Protein AF-A0A839J532-F1 (afdb_monomer_lite)

Structure (mmCIF, N/CA/C/O backbone):
data_AF-A0A839J532-F1
#
_entry.id   AF-A0A839J532-F1
#
loop_
_atom_site.group_PDB
_atom_site.id
_atom_site.type_symbol
_atom_site.label_atom_id
_atom_site.label_alt_id
_atom_site.label_comp_id
_atom_site.label_asym_id
_atom_site.label_entity_id
_atom_site.label_seq_id
_atom_site.pdbx_PDB_ins_code
_atom_site.Cartn_x
_atom_site.Cartn_y
_atom_site.Cartn_z
_atom_site.occupancy
_atom_site.B_iso_or_equiv
_atom_site.auth_seq_id
_atom_site.auth_comp_id
_atom_site.auth_asym_id
_atom_site.auth_atom_id
_atom_site.pdbx_PDB_model_num
ATOM 1 N N . MET A 1 1 ? -22.389 -5.748 19.216 1.00 34.12 1 MET A N 1
ATOM 2 C CA . MET A 1 1 ? -21.349 -6.380 18.376 1.00 34.12 1 MET A CA 1
ATOM 3 C C . MET A 1 1 ? -21.659 -6.020 16.933 1.00 34.12 1 MET A C 1
ATOM 5 O O . MET A 1 1 ? -22.572 -6.596 16.361 1.00 34.12 1 MET A O 1
ATOM 9 N N . PHE A 1 2 ? -21.028 -4.980 16.390 1.00 36.06 2 PHE A N 1
ATOM 10 C CA . PHE A 1 2 ? -21.251 -4.590 14.996 1.00 36.06 2 PHE A CA 1
ATOM 11 C C . PHE A 1 2 ? -20.309 -5.396 14.089 1.00 36.06 2 PHE A C 1
ATOM 13 O O . PHE A 1 2 ? -19.140 -5.548 14.448 1.00 36.06 2 PHE A O 1
ATOM 20 N N . PRO A 1 3 ? -20.791 -5.949 12.960 1.00 38.25 3 PRO A N 1
ATOM 21 C CA . PRO A 1 3 ? -19.929 -6.631 12.000 1.00 38.25 3 PRO A CA 1
ATOM 22 C C . PRO A 1 3 ? -18.891 -5.638 11.473 1.00 38.25 3 PRO A C 1
ATOM 24 O O . PRO A 1 3 ? -19.188 -4.449 11.371 1.00 38.25 3 PRO A O 1
ATOM 27 N N . ALA A 1 4 ? -17.685 -6.129 11.179 1.00 44.1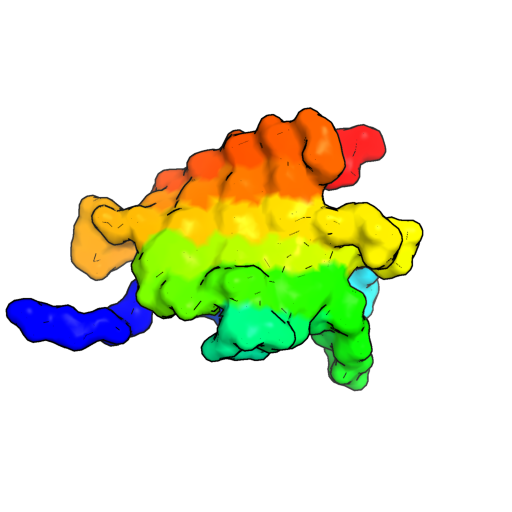9 4 ALA A N 1
ATOM 28 C CA . ALA A 1 4 ? -16.547 -5.373 10.663 1.00 44.19 4 ALA A CA 1
ATOM 29 C C . ALA A 1 4 ? -16.873 -4.725 9.304 1.00 44.19 4 ALA A C 1
ATOM 31 O O . ALA A 1 4 ? -16.485 -5.211 8.248 1.00 44.19 4 ALA A O 1
ATOM 32 N N . ARG A 1 5 ? -17.650 -3.647 9.336 1.00 48.38 5 ARG A N 1
ATOM 33 C CA . ARG A 1 5 ? -17.967 -2.798 8.199 1.00 48.38 5 ARG A CA 1
ATOM 34 C C . ARG A 1 5 ? -16.858 -1.758 8.110 1.00 48.38 5 ARG A C 1
ATOM 36 O O . ARG A 1 5 ? -16.742 -0.927 8.997 1.00 48.38 5 ARG A O 1
ATOM 43 N N . HIS A 1 6 ? -16.010 -1.918 7.097 1.00 55.44 6 HIS A N 1
ATOM 44 C CA . HIS A 1 6 ? -15.220 -0.868 6.456 1.00 55.44 6 HIS A CA 1
ATOM 45 C C . HIS A 1 6 ? -14.580 0.144 7.416 1.00 55.44 6 HIS A C 1
ATOM 47 O O . HIS A 1 6 ? -15.183 1.147 7.770 1.00 55.44 6 HIS A O 1
ATOM 53 N N . SER A 1 7 ? -13.331 -0.103 7.822 1.00 67.69 7 SER A N 1
ATOM 54 C CA . SER A 1 7 ? -12.519 0.978 8.389 1.00 67.69 7 SER A CA 1
ATOM 55 C C . SER A 1 7 ? -12.240 1.981 7.264 1.00 67.69 7 SER A C 1
ATOM 57 O O . SER A 1 7 ? -11.569 1.588 6.301 1.00 67.69 7 SER A O 1
ATOM 59 N N . PRO A 1 8 ? -12.695 3.246 7.363 1.00 71.00 8 PRO A N 1
ATOM 60 C CA . PRO A 1 8 ? -12.472 4.251 6.320 1.00 71.00 8 PRO A CA 1
ATOM 61 C C . PRO A 1 8 ? -10.985 4.427 5.999 1.00 71.00 8 PRO A C 1
ATOM 63 O O . PRO A 1 8 ? -10.604 4.713 4.864 1.00 71.00 8 PRO A O 1
ATOM 66 N N . ALA A 1 9 ? -10.124 4.179 6.991 1.00 72.81 9 ALA A N 1
ATOM 67 C CA . ALA A 1 9 ? -8.689 4.256 6.810 1.00 72.81 9 ALA A CA 1
ATOM 68 C C . ALA A 1 9 ? -8.098 3.121 5.985 1.00 72.81 9 ALA A C 1
ATOM 70 O O . ALA A 1 9 ? -7.224 3.364 5.156 1.00 72.81 9 ALA A O 1
ATOM 71 N N . PHE A 1 10 ? -8.609 1.906 6.155 1.00 76.81 10 PHE A N 1
A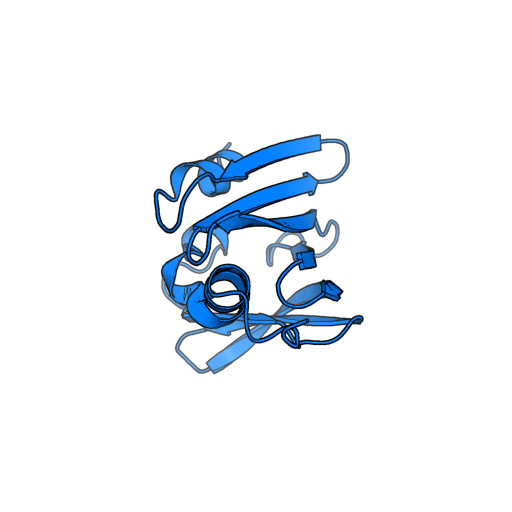TOM 72 C CA . PHE A 1 10 ? -8.193 0.781 5.328 1.00 76.81 10 PHE A CA 1
ATOM 73 C C . PHE A 1 10 ? -8.624 0.972 3.873 1.00 76.81 10 PHE A C 1
ATOM 75 O O . PHE A 1 10 ? -7.850 0.687 2.962 1.00 76.81 10 PHE A O 1
ATOM 82 N N . GLU A 1 11 ? -9.831 1.489 3.642 1.00 78.44 11 GLU A N 1
ATOM 83 C CA . GLU A 1 11 ? -10.312 1.775 2.289 1.00 78.44 11 GLU A CA 1
ATOM 84 C C . GLU A 1 11 ? -9.514 2.879 1.612 1.00 78.44 11 GLU A C 1
ATOM 86 O O . GLU A 1 11 ? -9.083 2.705 0.477 1.00 78.44 11 GLU A O 1
ATOM 91 N N . ALA A 1 12 ? -9.257 3.999 2.290 1.00 76.44 12 ALA A N 1
ATOM 92 C CA . ALA A 1 12 ? -8.440 5.041 1.678 1.00 76.44 12 ALA A CA 1
ATOM 93 C C . ALA A 1 12 ? -7.012 4.564 1.412 1.00 76.44 12 ALA A C 1
ATOM 95 O O . ALA A 1 12 ? -6.443 4.896 0.375 1.00 76.44 12 ALA A O 1
ATOM 96 N N . PHE A 1 13 ? -6.450 3.740 2.299 1.00 79.19 13 PHE A N 1
ATOM 97 C CA . PHE A 1 13 ? -5.147 3.146 2.049 1.00 79.19 13 PHE A CA 1
ATOM 98 C C . PHE A 1 13 ? -5.190 2.240 0.809 1.00 79.19 13 PHE A C 1
ATOM 100 O O . PHE A 1 13 ? -4.414 2.420 -0.115 1.00 79.19 13 PHE A O 1
ATOM 107 N N . THR A 1 14 ? -6.129 1.300 0.732 1.00 82.69 14 THR A N 1
ATOM 108 C CA . THR A 1 14 ? -6.107 0.253 -0.307 1.00 82.69 14 THR A CA 1
ATOM 109 C C . THR A 1 14 ? -6.731 0.647 -1.645 1.00 82.69 14 THR A C 1
ATOM 111 O O . THR A 1 14 ? -6.334 0.097 -2.669 1.00 82.69 14 THR A O 1
ATOM 114 N N . LEU A 1 15 ? -7.681 1.585 -1.661 1.00 82.50 15 LEU A N 1
ATOM 115 C CA . LEU A 1 15 ? -8.445 1.970 -2.858 1.00 82.50 15 LEU A CA 1
ATOM 116 C C . LEU A 1 15 ? -8.085 3.357 -3.386 1.00 82.50 15 LEU A C 1
ATOM 118 O O . LEU A 1 15 ? -8.262 3.627 -4.570 1.00 82.50 15 LEU A O 1
ATOM 122 N N . ARG A 1 16 ? -7.590 4.252 -2.525 1.00 79.75 16 ARG A N 1
ATOM 123 C CA . ARG A 1 16 ? -7.290 5.648 -2.885 1.00 79.75 16 ARG A CA 1
ATOM 124 C C . ARG A 1 16 ? -5.783 5.879 -2.982 1.00 79.75 16 ARG A C 1
ATOM 126 O O . ARG A 1 16 ? -5.291 6.950 -2.643 1.00 79.75 16 ARG A O 1
ATOM 133 N N . THR A 1 17 ? -5.045 4.872 -3.450 1.00 78.19 17 THR A N 1
ATOM 134 C CA . THR A 1 17 ? -3.577 4.901 -3.575 1.00 78.19 17 THR A CA 1
ATOM 135 C C . THR A 1 17 ? -3.085 6.035 -4.466 1.00 78.19 17 THR A C 1
ATOM 137 O O . THR A 1 17 ? -2.091 6.659 -4.120 1.00 78.19 17 THR A O 1
ATOM 140 N N . ALA A 1 18 ? -3.820 6.386 -5.530 1.00 76.62 18 ALA A N 1
ATOM 141 C CA . ALA A 1 18 ? -3.547 7.567 -6.361 1.00 76.62 18 ALA A CA 1
ATOM 142 C C . ALA A 1 18 ? -3.444 8.864 -5.550 1.00 76.62 18 ALA A C 1
ATOM 144 O O . ALA A 1 18 ? -2.733 9.794 -5.918 1.00 76.62 18 ALA A O 1
ATOM 145 N N . GLU A 1 19 ? -4.194 8.950 -4.450 1.00 72.44 19 GLU A N 1
ATOM 146 C CA . GLU A 1 19 ? -4.233 10.163 -3.661 1.00 72.44 19 GLU A CA 1
ATOM 147 C C . GLU A 1 19 ? -3.001 10.295 -2.794 1.00 72.44 19 GLU A C 1
ATOM 149 O O . GLU A 1 19 ? -2.542 11.414 -2.629 1.00 72.44 19 GLU A O 1
ATOM 154 N N . TRP A 1 20 ? -2.462 9.212 -2.231 1.00 69.88 20 TRP A N 1
ATOM 155 C CA . TRP A 1 20 ? -1.395 9.287 -1.227 1.00 69.88 20 TRP A CA 1
ATOM 156 C C . TRP A 1 20 ? -0.031 8.736 -1.685 1.00 69.88 20 TRP A C 1
ATOM 158 O O . TRP A 1 20 ? 0.989 9.064 -1.077 1.00 69.88 20 TRP A O 1
ATOM 168 N N . TRP A 1 21 ? 0.018 7.945 -2.756 1.00 69.88 21 TRP A N 1
ATOM 169 C CA . TRP A 1 21 ? 1.238 7.352 -3.303 1.00 69.88 21 TRP A CA 1
ATOM 170 C C . TRP A 1 21 ? 1.796 8.248 -4.418 1.00 69.88 21 TRP A C 1
ATOM 172 O O . TRP A 1 21 ? 1.181 8.386 -5.469 1.00 69.88 21 TRP A O 1
ATOM 182 N N . SER A 1 22 ? 2.948 8.894 -4.192 1.00 62.84 22 SER A N 1
ATOM 183 C CA . SER A 1 22 ? 3.555 9.776 -5.204 1.00 62.84 22 SER A CA 1
ATOM 184 C C . SER A 1 22 ? 4.177 8.972 -6.344 1.00 62.84 22 SER A C 1
ATOM 186 O O . SER A 1 22 ? 4.872 7.985 -6.106 1.00 62.84 22 SER A O 1
ATOM 188 N N . ALA A 1 23 ? 4.001 9.454 -7.571 1.00 59.22 23 ALA A N 1
ATOM 189 C CA . ALA A 1 23 ? 4.611 8.905 -8.774 1.00 59.22 23 ALA A CA 1
ATOM 190 C C . ALA A 1 23 ? 6.161 8.948 -8.739 1.00 59.22 23 ALA A C 1
ATOM 192 O O . ALA A 1 23 ? 6.825 8.081 -9.312 1.00 59.22 23 ALA A O 1
ATOM 193 N N . GLU A 1 24 ? 6.746 9.886 -7.980 1.00 56.28 24 GLU A N 1
ATOM 194 C CA . GLU A 1 24 ? 8.193 9.935 -7.705 1.00 56.28 24 GLU A CA 1
ATOM 195 C C . GLU A 1 24 ? 8.672 8.735 -6.876 1.00 56.28 24 GLU A C 1
ATOM 197 O O . GLU A 1 24 ? 9.741 8.187 -7.132 1.00 56.28 24 GLU A O 1
ATOM 202 N N . ALA A 1 25 ? 7.864 8.264 -5.918 1.00 57.12 25 ALA A N 1
ATOM 203 C CA . ALA A 1 25 ? 8.206 7.095 -5.098 1.00 57.12 25 ALA A CA 1
ATOM 204 C C . ALA A 1 25 ? 8.212 5.791 -5.916 1.00 57.12 25 ALA A C 1
ATOM 206 O O . ALA A 1 25 ? 8.833 4.799 -5.532 1.00 57.12 25 ALA A O 1
ATOM 207 N N . VAL A 1 26 ? 7.511 5.812 -7.046 1.00 57.34 26 VAL A N 1
ATOM 208 C CA . VAL A 1 26 ? 7.267 4.677 -7.930 1.00 57.34 26 VAL A CA 1
ATOM 209 C C . VAL A 1 26 ? 8.283 4.614 -9.081 1.00 57.34 26 VAL A C 1
ATOM 211 O O . VAL A 1 26 ? 8.472 3.562 -9.689 1.00 57.34 26 VAL A O 1
ATOM 214 N N . GLY A 1 27 ? 8.999 5.717 -9.335 1.00 58.53 27 GLY A N 1
ATOM 215 C CA . GLY A 1 27 ? 9.960 5.829 -10.436 1.00 58.53 27 GLY A CA 1
ATOM 216 C C . GLY A 1 27 ? 9.292 6.001 -11.803 1.00 58.53 27 GLY A C 1
ATOM 217 O O . GLY A 1 27 ? 9.896 5.702 -12.827 1.00 58.53 27 GLY A O 1
ATOM 218 N N . SER A 1 28 ? 8.028 6.434 -11.844 1.00 61.59 28 SER A N 1
ATOM 219 C CA . SER A 1 28 ? 7.264 6.638 -13.087 1.00 61.59 28 SER A CA 1
ATOM 220 C C . SER A 1 28 ? 6.379 7.890 -12.987 1.00 61.59 28 SER A C 1
ATOM 222 O O . SER A 1 28 ? 5.152 7.790 -13.020 1.00 61.59 28 SER A O 1
ATOM 224 N N . PRO A 1 29 ? 6.995 9.082 -12.823 1.00 63.59 29 PRO A N 1
ATOM 225 C CA . PRO A 1 29 ? 6.296 10.331 -12.520 1.00 63.59 29 PRO A CA 1
ATOM 226 C C . PRO A 1 29 ? 5.238 10.721 -13.559 1.00 63.59 29 PRO A C 1
ATOM 228 O O . PRO A 1 29 ? 4.183 11.231 -13.191 1.00 63.59 29 PRO A O 1
ATOM 231 N N . ASP A 1 30 ? 5.496 10.446 -14.838 1.00 67.12 30 ASP A N 1
ATOM 232 C CA . ASP A 1 30 ? 4.647 10.901 -15.946 1.00 67.12 30 ASP A CA 1
ATOM 233 C C . ASP A 1 30 ? 3.512 9.932 -16.301 1.00 67.12 30 ASP A C 1
ATOM 235 O O . ASP A 1 30 ? 2.558 10.310 -16.982 1.00 67.12 30 ASP A O 1
ATOM 239 N N . THR A 1 31 ? 3.609 8.672 -15.872 1.00 74.56 31 THR A N 1
ATOM 240 C CA . THR A 1 31 ? 2.682 7.613 -16.291 1.00 74.56 31 THR A CA 1
ATOM 241 C C . THR A 1 31 ? 1.922 6.979 -15.139 1.00 74.56 31 THR A C 1
ATOM 243 O O . THR A 1 31 ? 0.915 6.334 -15.404 1.00 74.56 31 THR A O 1
ATOM 246 N N . PHE A 1 32 ? 2.312 7.175 -13.879 1.00 80.75 32 PHE A N 1
ATOM 247 C CA . PHE A 1 32 ? 1.630 6.574 -12.730 1.00 80.75 32 PHE A CA 1
ATOM 248 C C . PHE A 1 32 ? 0.159 7.005 -12.613 1.00 80.75 32 PHE A C 1
ATOM 250 O O . PHE A 1 32 ? -0.158 8.193 -12.643 1.00 80.75 32 PHE A O 1
ATOM 257 N N . SER A 1 33 ? -0.740 6.037 -12.420 1.00 85.12 33 SER A N 1
ATOM 258 C CA . SER A 1 33 ? -2.141 6.285 -12.065 1.00 85.12 33 SER A CA 1
ATOM 259 C C . SER A 1 33 ? -2.414 5.914 -10.608 1.00 85.12 33 SER A C 1
ATOM 261 O O . SER A 1 33 ? -2.825 6.765 -9.822 1.00 85.12 33 SER A O 1
ATOM 263 N N . HIS A 1 34 ? -2.210 4.647 -10.238 1.00 84.69 34 HIS A N 1
ATOM 264 C CA . HIS A 1 34 ? -2.477 4.149 -8.887 1.00 84.69 34 HIS A CA 1
ATOM 265 C C . HIS A 1 34 ? -1.802 2.797 -8.634 1.00 84.69 34 HIS A C 1
ATOM 267 O O . HIS A 1 34 ? -1.363 2.121 -9.560 1.00 84.69 34 HIS A O 1
ATOM 273 N N . VAL A 1 35 ? -1.756 2.374 -7.370 1.00 86.31 35 VAL A N 1
ATOM 274 C CA . VAL A 1 35 ? -1.398 0.999 -6.991 1.00 86.31 35 VAL A CA 1
ATOM 275 C C . VAL A 1 35 ? -2.670 0.212 -6.706 1.00 86.31 35 VAL A C 1
ATOM 277 O O . VAL A 1 35 ? -3.540 0.666 -5.962 1.00 86.31 35 VAL A O 1
ATOM 280 N N . PHE A 1 36 ? -2.766 -0.976 -7.279 1.00 89.75 36 PHE A N 1
ATOM 281 C CA . PHE A 1 36 ? -3.828 -1.931 -7.035 1.00 89.75 36 PHE A CA 1
ATOM 282 C C . PHE A 1 36 ? -3.320 -3.085 -6.167 1.00 89.75 36 PHE A C 1
ATOM 284 O O . PHE A 1 36 ? -2.276 -3.679 -6.446 1.00 89.75 36 PHE A O 1
ATOM 291 N N . PHE A 1 37 ? -4.088 -3.421 -5.132 1.00 90.19 37 PHE A N 1
ATOM 292 C CA . PHE A 1 37 ? -3.870 -4.596 -4.296 1.00 90.19 37 PHE A CA 1
ATOM 293 C C . PHE A 1 37 ? -4.956 -5.628 -4.589 1.00 90.19 37 PHE A C 1
ATOM 295 O O . PHE A 1 37 ? -6.140 -5.351 -4.389 1.00 90.19 37 PHE A O 1
ATOM 302 N N . GLU A 1 38 ? -4.574 -6.836 -5.000 1.00 92.12 38 GLU A N 1
ATOM 303 C CA . GLU A 1 38 ? -5.517 -7.954 -5.001 1.00 92.12 38 GLU A CA 1
ATOM 304 C C . GLU A 1 38 ? -5.898 -8.281 -3.540 1.00 92.12 38 GLU A C 1
ATOM 306 O O . GLU A 1 38 ? -5.007 -8.556 -2.733 1.00 92.12 38 GLU A O 1
ATOM 311 N N . PRO A 1 39 ? -7.194 -8.254 -3.160 1.00 90.19 39 PRO A N 1
ATOM 312 C CA . PRO A 1 39 ? -7.642 -8.268 -1.762 1.00 90.19 39 PRO A CA 1
ATOM 313 C C . PRO A 1 39 ? -7.624 -9.676 -1.138 1.00 90.19 39 PRO A C 1
ATOM 315 O O . PRO A 1 39 ? -8.603 -10.142 -0.549 1.00 90.19 39 PRO A O 1
ATOM 318 N N . VAL A 1 40 ? -6.512 -10.388 -1.303 1.00 88.81 40 VAL A N 1
ATOM 319 C CA . VAL A 1 40 ? -6.305 -11.769 -0.873 1.00 88.81 40 VAL A CA 1
ATOM 320 C C . VAL A 1 40 ? -4.830 -12.000 -0.549 1.00 88.81 40 VAL A C 1
ATOM 322 O O . VAL A 1 40 ? -3.944 -11.411 -1.160 1.00 88.81 40 VAL A O 1
ATOM 325 N N . VAL A 1 41 ? -4.548 -12.874 0.417 1.00 93.44 41 VAL A N 1
ATOM 326 C CA . VAL A 1 41 ? -3.173 -13.309 0.703 1.00 93.44 41 VAL A CA 1
ATOM 327 C C . VAL A 1 41 ? -2.608 -14.062 -0.506 1.00 93.44 41 VAL A C 1
ATOM 329 O O . VAL A 1 41 ? -3.267 -14.949 -1.041 1.00 93.44 41 VAL A O 1
ATOM 332 N N . GLY A 1 42 ? -1.395 -13.705 -0.923 1.00 92.00 42 GLY A N 1
ATOM 333 C CA . GLY A 1 42 ? -0.770 -14.157 -2.169 1.00 92.00 42 GLY A CA 1
ATOM 334 C C . GLY A 1 42 ? -1.226 -13.384 -3.410 1.00 92.00 42 GLY A C 1
ATOM 335 O O . GLY A 1 42 ? -0.772 -13.686 -4.509 1.00 92.00 42 GLY A O 1
ATOM 336 N N . GLY A 1 43 ? -2.117 -12.400 -3.255 1.00 92.19 43 GLY A N 1
ATOM 337 C CA . GLY A 1 43 ? -2.539 -11.517 -4.337 1.00 92.19 43 GLY A CA 1
ATOM 338 C C . GLY A 1 43 ? -1.417 -10.580 -4.784 1.00 92.19 43 GLY A C 1
ATOM 339 O O . GLY A 1 43 ? -0.507 -10.274 -4.017 1.00 92.19 43 GLY A O 1
ATOM 340 N N . ARG A 1 44 ? -1.474 -10.101 -6.024 1.00 92.81 44 ARG A N 1
ATOM 341 C CA . ARG A 1 44 ? -0.495 -9.174 -6.591 1.00 92.81 44 ARG A CA 1
ATOM 342 C C . ARG A 1 44 ? -0.709 -7.751 -6.084 1.00 92.81 44 ARG A C 1
ATOM 344 O O . ARG A 1 44 ? -1.834 -7.269 -5.951 1.00 92.81 44 ARG A O 1
ATOM 351 N N . VAL A 1 45 ? 0.406 -7.064 -5.891 1.00 90.00 45 VAL A N 1
ATOM 352 C CA . VAL A 1 45 ? 0.508 -5.611 -5.807 1.00 90.00 45 VAL A CA 1
ATOM 353 C C . VAL A 1 45 ? 0.978 -5.129 -7.165 1.00 90.00 45 VAL A C 1
ATOM 355 O O . VAL A 1 45 ? 2.045 -5.531 -7.636 1.00 90.00 45 VAL A O 1
ATOM 358 N N . GLN A 1 46 ? 0.159 -4.315 -7.815 1.00 89.12 46 GLN A N 1
ATOM 359 C CA . GLN A 1 46 ? 0.392 -3.876 -9.182 1.00 89.12 46 GLN A CA 1
ATOM 360 C C . GLN A 1 46 ? 0.358 -2.364 -9.251 1.00 89.12 46 GLN A C 1
ATOM 362 O O . GLN A 1 46 ? -0.540 -1.726 -8.717 1.00 89.12 46 GLN A O 1
ATOM 367 N N . GLU A 1 47 ? 1.328 -1.793 -9.936 1.00 87.19 47 GLU A N 1
ATOM 368 C CA . GLU A 1 47 ? 1.230 -0.418 -10.379 1.00 87.19 47 GLU A CA 1
ATOM 369 C C . GLU A 1 47 ? 0.435 -0.365 -11.671 1.00 87.19 47 GLU A C 1
ATOM 371 O O . GLU A 1 47 ? 0.689 -1.137 -12.596 1.00 87.19 47 GLU A O 1
ATOM 376 N N . ILE A 1 48 ? -0.507 0.564 -11.723 1.00 88.50 48 ILE A N 1
ATOM 377 C CA . ILE A 1 48 ? -1.321 0.847 -12.888 1.00 88.50 48 ILE A CA 1
ATOM 378 C C . ILE A 1 48 ? -0.868 2.190 -13.445 1.00 88.50 48 ILE A C 1
ATOM 380 O O . ILE A 1 48 ? -0.882 3.203 -12.736 1.00 88.50 48 ILE A O 1
ATOM 384 N N . ALA A 1 49 ? -0.470 2.195 -14.711 1.00 86.19 49 ALA A N 1
ATOM 385 C CA . ALA A 1 49 ? -0.160 3.405 -15.452 1.00 86.19 49 ALA A CA 1
ATOM 386 C C . ALA A 1 49 ? -1.429 4.026 -16.065 1.00 86.19 49 ALA A C 1
ATOM 388 O O . ALA A 1 49 ? -2.480 3.393 -16.169 1.00 86.19 49 ALA A O 1
ATOM 389 N N . SER A 1 50 ? -1.338 5.285 -16.483 1.00 85.69 50 SER A N 1
ATOM 390 C CA . SER A 1 50 ? -2.434 6.073 -17.058 1.00 85.69 50 SER A CA 1
ATOM 391 C C . SER A 1 50 ? -2.940 5.518 -18.394 1.00 85.69 50 SER A C 1
ATOM 393 O O . SER A 1 50 ? -4.078 5.777 -18.773 1.00 85.69 50 SER A O 1
ATOM 395 N N . ASP A 1 51 ? -2.120 4.730 -19.090 1.00 86.12 51 ASP A N 1
ATOM 396 C CA . ASP A 1 51 ? -2.487 3.984 -20.299 1.00 86.12 51 ASP A CA 1
ATOM 397 C C . ASP A 1 51 ? -3.132 2.612 -19.995 1.00 86.12 51 ASP A C 1
ATOM 399 O O . ASP A 1 51 ? -3.520 1.890 -20.913 1.00 86.12 51 ASP A O 1
ATOM 403 N N . GLY A 1 52 ? -3.268 2.255 -18.712 1.00 86.62 52 GLY A N 1
ATOM 404 C CA . GLY A 1 52 ? -3.808 0.980 -18.240 1.00 86.62 52 GLY A CA 1
ATOM 405 C C . GLY A 1 52 ? -2.779 -0.147 -18.123 1.00 86.62 52 GLY A C 1
ATOM 406 O O . GLY A 1 52 ? -3.151 -1.254 -17.720 1.00 86.62 52 GLY A O 1
ATOM 407 N N . THR A 1 53 ? -1.504 0.102 -18.439 1.00 88.19 53 THR A N 1
ATOM 408 C CA . THR A 1 53 ? -0.432 -0.886 -18.273 1.00 88.19 53 THR A CA 1
ATOM 409 C C . THR A 1 53 ? -0.303 -1.279 -16.804 1.00 88.19 53 THR A C 1
ATOM 411 O O . THR A 1 53 ? -0.255 -0.420 -15.923 1.00 88.19 53 THR A O 1
ATOM 414 N N . GLN A 1 54 ? -0.240 -2.586 -16.538 1.00 89.12 54 GLN A N 1
ATOM 415 C CA . GLN A 1 54 ? -0.090 -3.131 -15.190 1.00 89.12 54 GLN A CA 1
ATOM 416 C C . GLN A 1 54 ? 1.317 -3.687 -15.010 1.00 89.12 54 GLN A C 1
ATOM 418 O O . GLN A 1 54 ? 1.747 -4.561 -15.764 1.00 89.12 54 GLN A O 1
ATOM 423 N N . THR A 1 55 ? 2.017 -3.208 -13.988 1.00 86.69 55 THR A N 1
ATOM 424 C CA . THR A 1 55 ? 3.359 -3.671 -13.638 1.00 86.69 55 THR A CA 1
ATOM 425 C C . THR A 1 55 ? 3.317 -4.346 -12.282 1.00 86.69 55 THR A C 1
ATOM 427 O O . THR A 1 55 ? 2.894 -3.752 -11.292 1.00 86.69 55 THR A O 1
ATOM 430 N N . PHE A 1 56 ? 3.775 -5.593 -12.214 1.00 88.38 56 PHE A N 1
ATOM 431 C CA . PHE A 1 56 ? 3.900 -6.299 -10.946 1.00 88.38 56 PHE A CA 1
ATOM 432 C C . PHE A 1 56 ? 4.965 -5.633 -10.065 1.00 88.38 56 PHE A C 1
ATOM 434 O O . PHE A 1 56 ? 6.103 -5.434 -10.491 1.00 88.38 56 PHE A O 1
ATOM 441 N N . ARG A 1 57 ? 4.587 -5.301 -8.829 1.00 86.06 57 ARG A N 1
ATOM 442 C CA . ARG A 1 57 ? 5.451 -4.663 -7.826 1.00 86.06 57 ARG A CA 1
ATOM 443 C C . ARG A 1 57 ? 5.692 -5.536 -6.602 1.00 86.06 57 ARG A C 1
ATOM 445 O O . ARG A 1 57 ? 6.670 -5.312 -5.899 1.00 86.06 57 ARG A O 1
ATOM 452 N N . GLY A 1 58 ? 4.842 -6.527 -6.349 1.00 89.88 58 GLY A N 1
ATOM 453 C CA . GLY A 1 58 ? 5.020 -7.463 -5.245 1.00 89.88 58 GLY A CA 1
ATOM 454 C C . GLY A 1 58 ? 3.741 -8.211 -4.896 1.00 89.88 58 GLY A C 1
ATOM 455 O O . GLY A 1 58 ? 2.839 -8.338 -5.718 1.00 89.88 58 GLY A O 1
ATOM 456 N N . GLU A 1 59 ? 3.657 -8.719 -3.673 1.00 92.50 59 GLU A N 1
ATOM 457 C CA . GLU A 1 59 ? 2.587 -9.610 -3.225 1.00 92.50 59 GLU A CA 1
ATOM 458 C C . GLU A 1 59 ? 2.011 -9.177 -1.881 1.00 92.50 59 GLU A C 1
ATOM 460 O O . GLU A 1 59 ? 2.735 -8.796 -0.963 1.00 92.50 59 GLU A O 1
ATOM 465 N N . VAL A 1 60 ? 0.707 -9.345 -1.713 1.00 94.06 60 VAL A N 1
ATOM 466 C CA . VAL A 1 60 ? 0.026 -9.230 -0.428 1.00 94.06 60 VAL A CA 1
ATOM 467 C C . VAL A 1 60 ? 0.388 -10.441 0.428 1.00 94.06 60 VAL A C 1
ATOM 469 O O . VAL A 1 60 ? 0.045 -11.579 0.114 1.00 94.06 60 VAL A O 1
ATOM 472 N N . LYS A 1 61 ? 1.078 -10.215 1.544 1.00 93.38 61 LYS A N 1
ATOM 473 C CA . LYS A 1 61 ? 1.442 -11.257 2.516 1.00 93.38 61 LYS A CA 1
ATOM 474 C C . LYS A 1 61 ? 0.378 -11.423 3.598 1.00 93.38 61 LYS A C 1
ATOM 476 O O . LYS A 1 61 ? 0.186 -12.525 4.103 1.00 93.38 61 LYS A O 1
ATOM 481 N N . GLU A 1 62 ? -0.346 -10.356 3.926 1.00 93.75 62 GLU A N 1
ATOM 482 C CA . GLU A 1 62 ? -1.453 -10.387 4.878 1.00 93.75 62 GLU A CA 1
ATOM 483 C C . GLU A 1 62 ? -2.542 -9.389 4.476 1.00 93.75 62 GLU A C 1
ATOM 485 O O . GLU A 1 62 ? -2.251 -8.232 4.193 1.00 93.75 62 GLU A O 1
ATOM 490 N N . TRP A 1 63 ? -3.805 -9.822 4.508 1.00 91.62 63 TRP A N 1
ATOM 491 C CA . TRP A 1 63 ? -4.970 -8.976 4.248 1.00 91.62 63 TRP A CA 1
ATOM 492 C C . TRP A 1 63 ? -5.998 -9.138 5.371 1.00 91.62 63 TRP A C 1
ATOM 494 O O . TRP A 1 63 ? -6.739 -10.125 5.423 1.00 91.62 63 TRP A O 1
ATOM 504 N N . LYS A 1 64 ? -6.033 -8.185 6.305 1.00 89.62 64 LYS A N 1
ATOM 505 C CA . LYS A 1 64 ? -7.013 -8.114 7.398 1.00 89.62 64 LYS A CA 1
ATOM 506 C C . LYS A 1 64 ? -7.764 -6.785 7.297 1.00 89.62 64 LYS A C 1
ATOM 508 O O . LYS A 1 64 ? -7.300 -5.786 7.854 1.00 89.62 64 LYS A O 1
ATOM 513 N N . PRO A 1 65 ? -8.929 -6.765 6.623 1.00 85.69 65 PRO A N 1
ATOM 514 C CA . PRO A 1 65 ? -9.715 -5.552 6.439 1.00 85.69 65 PRO A CA 1
ATOM 515 C C . PRO A 1 65 ? -9.903 -4.775 7.744 1.00 85.69 65 PRO A C 1
ATOM 517 O O . PRO A 1 65 ? -10.338 -5.326 8.758 1.00 85.69 65 PRO A O 1
ATOM 520 N N . GLY A 1 66 ? -9.525 -3.498 7.721 1.00 80.12 66 GLY A N 1
ATOM 521 C CA . GLY A 1 66 ? -9.644 -2.585 8.856 1.00 80.12 66 GLY A CA 1
ATOM 522 C C . GLY A 1 66 ? -8.705 -2.826 10.033 1.00 80.12 66 GLY A C 1
ATOM 523 O O . GLY A 1 66 ? -8.862 -2.153 11.046 1.00 80.12 66 GLY A O 1
ATOM 524 N N . ARG A 1 67 ? -7.755 -3.761 9.923 1.00 84.44 67 ARG A N 1
ATOM 525 C CA . ARG A 1 67 ? -6.807 -4.074 11.002 1.00 84.44 67 ARG A CA 1
ATOM 526 C C . ARG A 1 67 ? -5.365 -4.052 10.543 1.00 84.44 67 ARG A C 1
ATOM 528 O O . ARG A 1 67 ? -4.542 -3.438 11.208 1.00 84.44 67 ARG A O 1
ATOM 535 N N . ARG A 1 68 ? -5.054 -4.741 9.444 1.00 87.88 68 ARG A N 1
ATOM 536 C CA . ARG A 1 68 ? -3.671 -4.968 9.030 1.00 87.88 68 ARG A CA 1
ATOM 537 C C . ARG A 1 68 ? -3.560 -5.285 7.546 1.00 87.88 68 ARG A C 1
ATOM 539 O O . ARG A 1 68 ? -4.369 -6.034 7.000 1.00 87.88 68 ARG A O 1
ATOM 546 N N . LEU A 1 69 ? -2.532 -4.747 6.916 1.00 88.88 69 LEU A N 1
ATOM 547 C CA . LEU A 1 69 ? -2.114 -5.077 5.562 1.00 88.88 69 LEU A CA 1
ATOM 548 C C . LEU A 1 69 ? -0.605 -5.292 5.586 1.00 88.88 69 LEU A C 1
ATOM 550 O O . LEU A 1 69 ? 0.121 -4.437 6.075 1.00 88.88 69 LEU A O 1
ATOM 554 N N . VAL A 1 70 ? -0.126 -6.409 5.053 1.00 91.00 70 VAL A N 1
ATOM 555 C CA . VAL A 1 70 ? 1.310 -6.628 4.840 1.00 91.00 70 VAL A CA 1
ATOM 556 C C . VAL A 1 70 ? 1.510 -6.988 3.386 1.00 91.00 70 VAL A C 1
ATOM 558 O O . VAL A 1 70 ? 0.794 -7.843 2.866 1.00 91.00 70 VAL A O 1
ATOM 561 N N . PHE A 1 71 ? 2.470 -6.358 2.726 1.00 89.88 71 PHE A N 1
ATOM 562 C CA . PHE A 1 71 ? 2.772 -6.626 1.329 1.00 89.88 71 PHE A CA 1
ATOM 563 C C . PHE A 1 71 ? 4.247 -6.401 1.018 1.00 89.88 71 PHE A C 1
ATOM 565 O O . PHE A 1 71 ? 4.940 -5.671 1.725 1.00 89.88 71 PHE A O 1
ATOM 572 N N . THR A 1 72 ? 4.729 -7.043 -0.039 1.00 87.81 72 THR A N 1
ATOM 573 C CA . THR A 1 72 ? 6.040 -6.752 -0.606 1.00 87.81 72 THR A CA 1
ATOM 574 C C . THR A 1 72 ? 5.933 -5.702 -1.702 1.00 87.81 72 THR A C 1
ATOM 576 O O . THR A 1 72 ? 4.927 -5.627 -2.411 1.00 87.81 72 THR A O 1
ATOM 579 N N . PHE A 1 73 ? 6.972 -4.886 -1.835 1.00 84.56 73 PHE A N 1
ATOM 580 C CA . PHE A 1 73 ? 7.062 -3.861 -2.863 1.00 84.56 73 PHE A CA 1
ATOM 581 C C . PHE A 1 73 ? 8.505 -3.694 -3.346 1.00 84.56 73 PHE A C 1
ATOM 583 O O . PHE A 1 73 ? 9.419 -3.473 -2.545 1.00 84.56 73 PHE A O 1
ATOM 590 N N . SER A 1 74 ? 8.681 -3.752 -4.662 1.00 77.56 74 SER A N 1
ATOM 591 C CA . SER A 1 74 ? 9.929 -3.500 -5.381 1.00 77.56 74 SER A CA 1
ATOM 592 C C . SER A 1 74 ? 9.762 -2.364 -6.376 1.00 77.56 74 SER A C 1
ATOM 594 O O . SER A 1 74 ? 8.752 -2.276 -7.079 1.00 77.56 74 SER A O 1
ATOM 596 N N . LYS A 1 75 ? 10.810 -1.550 -6.522 1.00 70.56 75 LYS A N 1
ATOM 597 C CA . LYS A 1 75 ? 10.963 -0.683 -7.697 1.00 70.56 75 LYS A CA 1
ATOM 598 C C . LYS A 1 75 ? 11.292 -1.534 -8.925 1.00 70.56 75 LYS A C 1
ATOM 600 O O . LYS A 1 75 ? 11.803 -2.641 -8.789 1.00 70.56 75 LYS A O 1
ATOM 605 N N . ALA A 1 76 ? 11.018 -1.015 -10.124 1.00 65.88 76 ALA A N 1
ATOM 606 C CA . ALA A 1 76 ? 11.279 -1.738 -11.379 1.00 65.88 76 ALA A CA 1
ATOM 607 C C . ALA A 1 76 ? 12.740 -2.195 -11.473 1.00 65.88 76 ALA A C 1
ATOM 609 O O . ALA A 1 76 ? 13.029 -3.300 -11.917 1.00 65.88 76 ALA A O 1
ATOM 610 N N . GLU A 1 77 ? 13.636 -1.326 -11.016 1.00 62.59 77 GLU A N 1
ATOM 611 C CA . GLU A 1 77 ? 15.084 -1.494 -11.071 1.00 62.59 77 GLU A CA 1
ATOM 612 C C . GLU A 1 77 ? 15.620 -2.451 -9.993 1.00 62.59 77 GLU A C 1
ATOM 614 O O . GLU A 1 77 ? 16.727 -2.957 -10.140 1.00 62.59 77 GLU A O 1
ATOM 619 N N . ASP A 1 78 ? 14.836 -2.744 -8.946 1.00 64.75 78 ASP A N 1
ATOM 620 C CA . ASP A 1 78 ? 15.243 -3.584 -7.810 1.00 64.75 78 ASP A CA 1
ATOM 621 C C . ASP A 1 78 ? 14.176 -4.638 -7.459 1.00 64.75 78 ASP A C 1
ATOM 623 O O . ASP A 1 78 ? 13.680 -4.774 -6.335 1.00 64.75 78 ASP A O 1
ATOM 627 N N . ALA A 1 79 ? 13.778 -5.401 -8.477 1.00 66.38 79 ALA A N 1
ATOM 628 C CA . ALA A 1 79 ? 12.850 -6.521 -8.324 1.00 66.38 79 ALA A CA 1
ATOM 629 C C . ALA A 1 79 ? 13.448 -7.707 -7.540 1.00 66.38 79 ALA A C 1
ATOM 631 O O . ALA A 1 79 ? 12.712 -8.599 -7.121 1.00 66.38 79 ALA A O 1
ATOM 632 N N . VAL A 1 80 ? 14.773 -7.735 -7.352 1.00 68.19 80 VAL A N 1
ATOM 633 C CA . VAL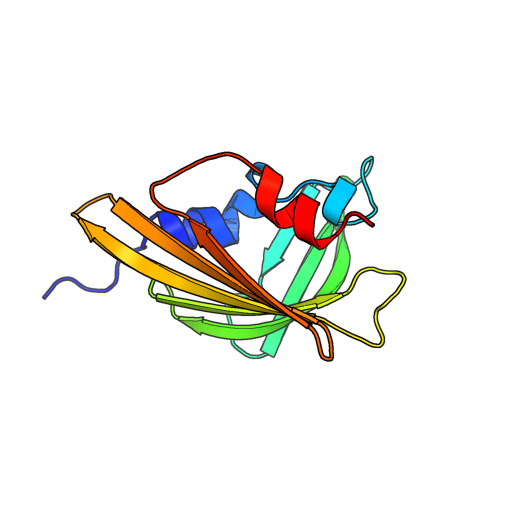 A 1 80 ? 15.492 -8.831 -6.682 1.00 68.19 80 VAL A CA 1
ATOM 634 C C . VAL A 1 80 ? 15.421 -8.699 -5.159 1.00 68.19 80 VAL A C 1
ATOM 636 O O . VAL A 1 80 ? 15.382 -9.716 -4.465 1.00 68.19 80 VAL A O 1
ATOM 639 N N . HIS A 1 81 ? 15.332 -7.472 -4.639 1.00 69.06 81 HIS A N 1
ATOM 640 C CA . HIS A 1 81 ? 15.253 -7.204 -3.205 1.00 69.06 81 HIS A CA 1
ATOM 641 C C . HIS A 1 81 ? 13.960 -6.462 -2.836 1.00 69.06 81 HIS A C 1
ATOM 643 O O . HIS A 1 81 ? 13.985 -5.283 -2.482 1.00 69.06 81 HIS A O 1
ATOM 649 N N . PRO A 1 82 ? 12.796 -7.143 -2.887 1.00 75.81 82 PRO A N 1
ATOM 650 C CA . PRO A 1 82 ? 11.542 -6.539 -2.476 1.00 75.81 82 PRO A CA 1
ATOM 651 C C . PRO A 1 82 ? 11.567 -6.170 -1.002 1.00 75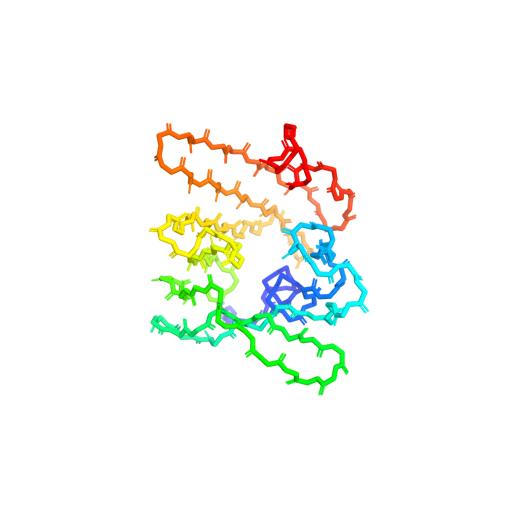.81 82 PRO A C 1
ATOM 653 O O . PRO A 1 82 ? 11.832 -6.989 -0.120 1.00 75.81 82 PRO A O 1
ATOM 656 N N . SER A 1 83 ? 11.201 -4.926 -0.741 1.00 80.00 83 SER A N 1
ATOM 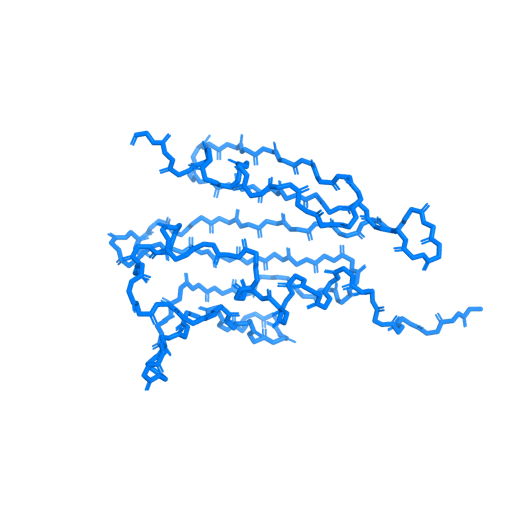657 C CA . SER A 1 83 ? 10.958 -4.454 0.607 1.00 80.00 83 SER A CA 1
ATOM 658 C C . SER A 1 83 ? 9.636 -4.997 1.138 1.00 80.00 83 SER A C 1
ATOM 660 O O . SER A 1 83 ? 8.715 -5.273 0.367 1.00 80.00 83 SER A O 1
ATOM 662 N N . THR A 1 84 ? 9.527 -5.160 2.453 1.00 83.56 84 THR A N 1
ATOM 663 C CA . THR A 1 84 ? 8.274 -5.556 3.105 1.00 83.56 84 THR A CA 1
ATOM 664 C C . THR A 1 84 ? 7.671 -4.358 3.814 1.00 83.56 84 THR A C 1
ATOM 666 O O . THR A 1 84 ? 8.315 -3.733 4.653 1.00 83.56 84 THR A O 1
ATOM 669 N N . ILE A 1 85 ? 6.415 -4.060 3.502 1.00 85.06 85 ILE A N 1
ATOM 670 C CA . ILE A 1 85 ? 5.652 -2.982 4.116 1.00 85.06 85 ILE A CA 1
ATOM 671 C C . ILE A 1 85 ? 4.533 -3.608 4.945 1.00 85.06 85 ILE A C 1
ATOM 673 O O . ILE A 1 85 ? 3.724 -4.383 4.434 1.00 85.06 85 ILE A O 1
ATOM 677 N N . SER A 1 86 ? 4.492 -3.281 6.234 1.00 85.12 86 SER A N 1
ATOM 678 C CA . SER A 1 86 ? 3.410 -3.658 7.146 1.00 85.12 86 SER A CA 1
ATOM 679 C C . SER A 1 86 ? 2.653 -2.416 7.573 1.00 85.12 86 SER A C 1
ATOM 681 O O . SER A 1 86 ? 3.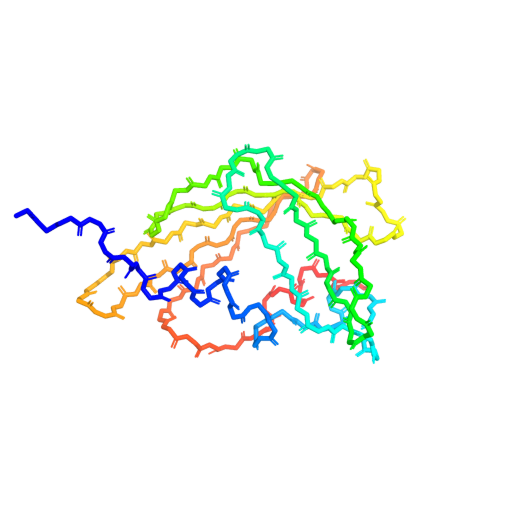258 -1.416 7.937 1.00 85.12 86 SER A O 1
ATOM 683 N N . VAL A 1 87 ? 1.332 -2.480 7.544 1.00 84.44 87 VAL A N 1
ATOM 684 C CA . VAL A 1 87 ? 0.450 -1.369 7.873 1.00 84.44 87 VAL A CA 1
ATOM 685 C C . VAL A 1 87 ? -0.577 -1.850 8.879 1.00 84.44 87 VAL A C 1
ATOM 687 O O . VAL A 1 87 ? -1.393 -2.712 8.557 1.00 84.44 87 VAL A O 1
ATOM 690 N N . ASP A 1 88 ? -0.547 -1.298 10.085 1.00 84.00 88 ASP A N 1
ATOM 691 C CA . ASP A 1 88 ? -1.525 -1.571 11.134 1.00 84.00 88 ASP A CA 1
ATOM 692 C C . ASP A 1 88 ? -2.494 -0.388 11.258 1.00 84.00 88 ASP A C 1
ATOM 694 O O . ASP A 1 88 ? -2.089 0.771 11.354 1.00 84.00 88 ASP A O 1
ATOM 698 N N . PHE A 1 89 ? -3.790 -0.691 11.276 1.00 79.62 89 PHE A N 1
ATOM 699 C CA . PHE A 1 89 ? -4.874 0.281 11.393 1.00 79.62 89 PHE A CA 1
ATOM 700 C C . PHE A 1 89 ? -5.471 0.180 12.795 1.00 79.62 89 PHE A C 1
ATOM 702 O O . PHE A 1 89 ? -6.157 -0.790 13.127 1.00 79.62 89 PHE A O 1
ATOM 709 N N . ILE A 1 90 ? -5.204 1.179 13.631 1.00 79.88 90 ILE A N 1
ATOM 710 C CA . ILE A 1 90 ? -5.634 1.212 15.029 1.00 79.88 90 ILE A CA 1
ATOM 711 C C . ILE A 1 90 ? -6.775 2.210 15.150 1.00 79.88 90 ILE A C 1
ATOM 713 O O . ILE A 1 90 ? -6.575 3.409 15.006 1.00 79.88 90 ILE A O 1
ATOM 717 N N . HIS A 1 91 ? -7.976 1.715 15.419 1.00 71.31 91 HIS A N 1
ATOM 718 C CA . HIS A 1 91 ? -9.145 2.562 15.623 1.00 71.31 91 HIS A CA 1
ATOM 719 C C . HIS A 1 91 ? -9.034 3.313 16.958 1.00 71.31 91 HIS A C 1
ATOM 721 O O . HIS A 1 91 ? -8.850 2.686 18.003 1.00 71.31 91 HIS A O 1
ATOM 727 N N . THR A 1 92 ? -9.133 4.640 16.921 1.00 67.00 92 THR A N 1
ATOM 728 C CA . THR A 1 92 ? -8.959 5.531 18.083 1.00 67.00 92 THR A CA 1
ATOM 729 C C . THR A 1 92 ? -10.235 6.293 18.467 1.00 67.00 92 THR A C 1
ATOM 731 O O . THR A 1 92 ? -10.230 7.039 19.442 1.00 67.00 92 THR A O 1
ATOM 734 N N . GLY A 1 93 ? -11.344 6.065 17.760 1.00 62.34 93 GLY A N 1
ATOM 735 C CA . GLY A 1 93 ? -12.679 6.629 18.008 1.00 62.34 93 GLY A CA 1
ATOM 736 C C . GLY A 1 93 ? -13.570 6.436 16.777 1.00 62.34 93 GLY A C 1
ATOM 737 O O . GLY A 1 93 ? -13.043 6.014 15.755 1.00 62.34 93 GLY A O 1
ATOM 738 N N . ASP A 1 94 ? -14.867 6.767 16.842 1.00 58.66 94 ASP A N 1
ATOM 739 C CA . ASP A 1 94 ? -15.872 6.403 15.817 1.00 58.66 94 ASP A CA 1
ATOM 740 C C . ASP A 1 94 ? -15.459 6.687 14.354 1.00 58.66 94 ASP A C 1
ATOM 742 O O . ASP A 1 94 ? -15.758 5.873 13.483 1.00 58.66 94 ASP A O 1
ATOM 746 N N . ASP A 1 95 ? -14.678 7.746 14.098 1.00 55.34 95 ASP A N 1
ATOM 747 C CA . ASP A 1 95 ? -14.157 8.103 12.763 1.00 55.34 95 ASP A CA 1
ATOM 748 C C . ASP A 1 95 ? -12.625 8.281 12.706 1.00 55.34 95 ASP A C 1
ATOM 750 O O . ASP A 1 95 ? -12.071 8.714 11.693 1.00 55.34 95 ASP A O 1
ATOM 754 N N . ALA A 1 96 ? -11.911 7.957 13.787 1.00 57.22 96 ALA A N 1
ATOM 755 C CA . ALA A 1 96 ? -10.470 8.167 13.889 1.00 57.22 96 ALA A CA 1
ATOM 756 C C . ALA A 1 96 ? -9.705 6.839 13.834 1.00 57.22 96 ALA A C 1
ATOM 758 O O . ALA A 1 96 ? -10.061 5.852 14.486 1.00 57.22 96 ALA A O 1
ATOM 759 N N . ALA A 1 97 ? -8.622 6.816 13.058 1.00 64.25 97 ALA A N 1
ATOM 760 C CA . ALA A 1 97 ? -7.681 5.710 13.043 1.00 64.25 97 ALA A CA 1
ATOM 761 C C . ALA A 1 97 ? -6.242 6.226 12.961 1.00 64.25 97 ALA A C 1
ATOM 763 O O . ALA A 1 97 ? -5.933 7.108 12.160 1.00 64.25 97 ALA A O 1
ATOM 764 N N . THR A 1 98 ? -5.372 5.642 13.775 1.00 71.00 98 THR A N 1
ATOM 765 C CA . THR A 1 98 ? -3.918 5.772 13.672 1.00 71.00 98 THR A CA 1
ATOM 766 C C . THR A 1 98 ? -3.426 4.690 12.709 1.00 71.00 98 THR A C 1
ATOM 768 O O . THR A 1 98 ? -3.758 3.512 12.873 1.00 71.00 98 THR A O 1
ATOM 771 N N . VAL A 1 99 ? -2.654 5.076 11.694 1.00 72.81 99 VAL A N 1
ATOM 772 C CA . VAL A 1 99 ? -2.080 4.159 10.699 1.00 72.81 99 VAL A CA 1
ATOM 773 C C . VAL A 1 99 ? -0.588 4.026 10.980 1.00 72.81 99 VAL A C 1
ATOM 775 O O . VAL A 1 99 ? 0.168 4.982 10.859 1.00 72.81 99 VAL A O 1
ATOM 778 N N . ARG A 1 100 ? -0.138 2.842 11.382 1.00 75.50 100 ARG A N 1
ATOM 779 C CA . ARG A 1 100 ? 1.285 2.570 11.622 1.00 75.50 100 ARG A CA 1
ATOM 780 C C . ARG A 1 100 ? 1.863 1.876 10.414 1.00 75.50 100 ARG A C 1
ATOM 782 O O . ARG A 1 100 ? 1.343 0.837 10.033 1.00 75.50 100 ARG A O 1
ATOM 789 N N . ILE A 1 101 ? 2.922 2.432 9.840 1.00 77.56 101 ILE A N 1
ATOM 790 C CA . ILE A 1 101 ? 3.599 1.871 8.675 1.00 77.56 101 ILE A CA 1
ATOM 791 C C . ILE A 1 101 ? 5.007 1.458 9.079 1.00 77.56 101 ILE A C 1
ATOM 793 O O . ILE A 1 101 ? 5.808 2.265 9.547 1.00 77.56 101 ILE A O 1
ATOM 797 N N . HIS A 1 102 ? 5.300 0.187 8.866 1.00 74.88 102 HIS A N 1
ATOM 798 C CA . HIS A 1 102 ? 6.614 -0.404 9.007 1.00 74.88 102 HIS A CA 1
ATOM 799 C C . HIS A 1 102 ? 7.169 -0.713 7.631 1.00 74.88 102 HIS A C 1
ATOM 801 O O . HIS A 1 102 ? 6.483 -1.358 6.837 1.00 74.88 102 HIS A O 1
ATOM 807 N N . HIS A 1 103 ? 8.395 -0.290 7.356 1.00 74.50 103 HIS A N 1
ATOM 808 C CA . HIS A 1 103 ? 9.070 -0.573 6.099 1.00 74.50 103 HIS A CA 1
ATOM 809 C C . HIS A 1 103 ? 10.405 -1.249 6.390 1.00 74.50 103 HIS A C 1
ATOM 811 O O . HIS A 1 103 ? 11.295 -0.661 6.993 1.00 74.50 103 HIS A O 1
ATOM 817 N N . LEU A 1 104 ? 10.502 -2.508 5.976 1.00 70.88 104 LEU A N 1
ATOM 818 C CA . LEU A 1 104 ? 11.676 -3.355 6.131 1.00 70.88 104 LEU A CA 1
ATOM 819 C C . LEU A 1 104 ? 12.356 -3.511 4.769 1.00 70.88 104 LEU A C 1
ATOM 821 O O . LEU A 1 104 ? 11.760 -4.053 3.831 1.00 70.88 104 LEU A O 1
ATOM 825 N N . THR A 1 105 ? 13.599 -3.053 4.665 1.00 65.44 105 THR A N 1
ATOM 826 C CA . THR A 1 105 ? 14.443 -3.140 3.463 1.00 65.44 105 THR A CA 1
ATOM 827 C C . THR A 1 105 ? 15.760 -3.823 3.821 1.00 65.44 105 THR A C 1
ATOM 829 O O . THR A 1 105 ? 16.667 -3.178 4.338 1.00 65.44 105 THR A O 1
ATOM 832 N N . GLY A 1 106 ? 15.887 -5.128 3.555 1.00 63.97 106 GLY A N 1
ATOM 833 C CA . GLY A 1 106 ? 17.106 -5.875 3.891 1.00 63.97 106 GLY A CA 1
ATOM 834 C C . GLY A 1 106 ? 17.411 -5.844 5.395 1.00 63.97 106 GLY A C 1
ATOM 835 O O . GLY A 1 106 ? 16.653 -6.413 6.175 1.00 63.97 106 GLY A O 1
ATOM 836 N N . ASP A 1 107 ? 18.502 -5.171 5.777 1.00 50.41 107 ASP A N 1
ATOM 837 C CA . ASP A 1 107 ? 18.958 -4.964 7.166 1.00 50.41 107 ASP A CA 1
ATOM 838 C C . ASP A 1 107 ? 18.446 -3.652 7.801 1.00 50.41 107 ASP A C 1
ATOM 840 O O . ASP A 1 107 ? 18.701 -3.386 8.975 1.00 50.41 107 ASP A O 1
ATOM 844 N N . GLU A 1 108 ? 17.727 -2.812 7.050 1.00 51.56 108 GLU A N 1
ATOM 845 C CA . GLU A 1 108 ? 17.178 -1.556 7.561 1.00 51.56 108 GLU A CA 1
ATOM 846 C C . GLU A 1 108 ? 15.715 -1.716 7.985 1.00 51.56 108 GLU A C 1
ATOM 848 O O . GLU A 1 108 ? 14.841 -2.077 7.191 1.00 51.56 108 GLU A O 1
ATOM 853 N N . ASP A 1 109 ? 15.459 -1.397 9.253 1.00 49.12 109 ASP A N 1
ATOM 854 C CA . ASP A 1 109 ? 14.131 -1.334 9.845 1.00 49.12 109 ASP A CA 1
ATOM 855 C C . ASP A 1 109 ? 13.723 0.132 10.051 1.00 49.12 109 ASP A C 1
ATOM 857 O O . ASP A 1 109 ? 14.354 0.863 10.824 1.00 49.12 109 ASP A O 1
ATOM 861 N N . ARG A 1 110 ? 12.698 0.594 9.324 1.00 56.50 110 ARG A N 1
ATOM 862 C CA . ARG A 1 110 ? 12.194 1.970 9.416 1.00 56.50 110 ARG A CA 1
ATOM 863 C C . ARG A 1 110 ? 10.728 1.984 9.846 1.00 56.50 110 ARG A C 1
ATOM 865 O O . ARG A 1 110 ? 9.832 1.502 9.151 1.00 56.50 110 ARG A O 1
ATOM 872 N N . PHE A 1 111 ? 10.484 2.616 10.993 1.00 47.78 111 PHE A N 1
ATOM 873 C CA . PHE A 1 111 ? 9.171 2.757 11.619 1.00 47.78 111 PHE A CA 1
ATOM 874 C C . PHE A 1 111 ? 8.604 4.168 11.401 1.00 47.78 111 PHE A C 1
ATOM 876 O O . PHE A 1 111 ? 9.257 5.159 11.724 1.00 47.78 111 PHE A O 1
ATOM 883 N N . ASN A 1 112 ? 7.365 4.267 10.912 1.00 50.84 112 ASN A N 1
ATOM 884 C CA . ASN A 1 112 ? 6.617 5.521 10.796 1.00 50.84 112 ASN A CA 1
ATOM 885 C C . ASN A 1 112 ? 5.218 5.382 11.425 1.00 50.84 112 ASN A C 1
ATOM 887 O O . ASN A 1 112 ? 4.482 4.436 11.148 1.00 50.84 112 ASN A O 1
ATOM 891 N N . ASN A 1 113 ? 4.818 6.351 12.255 1.00 48.97 113 ASN A N 1
ATOM 892 C CA . ASN A 1 113 ? 3.485 6.407 12.871 1.00 48.97 113 ASN A CA 1
ATOM 893 C C . ASN A 1 113 ? 2.677 7.566 12.272 1.00 48.97 113 ASN A C 1
ATOM 895 O O . ASN A 1 113 ? 3.158 8.699 12.268 1.00 48.97 113 ASN A O 1
ATOM 899 N N . TRP A 1 114 ? 1.470 7.297 11.769 1.00 55.03 114 TRP A N 1
ATOM 900 C CA . TRP A 1 114 ? 0.537 8.320 11.286 1.00 55.03 114 TRP A CA 1
ATOM 901 C C . TRP A 1 114 ? -0.616 8.469 12.280 1.00 55.03 114 TRP A C 1
ATOM 903 O O . TRP A 1 114 ? -1.426 7.555 12.433 1.00 55.03 114 TRP A O 1
ATOM 913 N N . ASP A 1 115 ? -0.722 9.629 12.925 1.00 45.59 115 ASP A N 1
ATOM 914 C CA . ASP A 1 115 ? -1.873 9.989 13.756 1.00 45.59 115 ASP A CA 1
ATOM 915 C C . ASP A 1 115 ? -2.848 10.886 12.977 1.00 45.59 115 ASP A C 1
ATOM 917 O O . ASP A 1 115 ? -2.451 11.898 12.401 1.00 45.59 115 ASP A O 1
ATOM 921 N N . GLY A 1 116 ? -4.133 10.516 12.981 1.00 44.97 116 GLY A N 1
ATOM 922 C CA . GLY A 1 116 ? -5.204 11.252 12.301 1.00 44.97 116 GLY A CA 1
ATOM 923 C C . GLY A 1 116 ? -5.333 10.957 10.801 1.00 44.97 116 GLY A C 1
ATOM 924 O O . GLY A 1 116 ? -4.416 10.473 10.137 1.00 44.97 116 GLY A O 1
ATOM 925 N N . PHE A 1 117 ? -6.519 11.233 10.249 1.00 40.91 117 PHE A N 1
ATOM 926 C CA . PHE A 1 117 ? -6.799 11.006 8.835 1.00 40.91 117 PHE A CA 1
ATOM 927 C C . PHE A 1 117 ? -6.349 12.203 7.983 1.00 40.91 117 PHE A C 1
ATOM 929 O O . PHE A 1 117 ? -6.957 13.267 8.040 1.00 40.91 117 PHE A O 1
ATOM 936 N N . VAL A 1 118 ? -5.342 11.955 7.132 1.00 44.56 118 VAL A N 1
ATOM 937 C CA . VAL A 1 118 ? -4.934 12.722 5.930 1.00 44.56 118 VAL A CA 1
ATOM 938 C C . VAL A 1 118 ? -3.904 13.866 6.122 1.00 44.56 118 VAL A C 1
ATOM 940 O O . VAL A 1 118 ? -4.249 14.989 6.470 1.00 44.56 118 VAL A O 1
ATOM 943 N N . LYS A 1 119 ? -2.671 13.556 5.656 1.00 38.19 119 LYS A N 1
ATOM 944 C CA . LYS A 1 119 ? -1.538 14.394 5.158 1.00 38.19 119 LYS A CA 1
ATOM 945 C C . LYS A 1 119 ? -0.628 15.100 6.192 1.00 38.19 119 LYS A C 1
ATOM 947 O O . LYS A 1 119 ? -1.148 15.751 7.088 1.00 38.19 119 LYS A O 1
ATOM 952 N N . PRO A 1 120 ? 0.726 15.060 6.027 1.00 48.19 120 PRO A N 1
ATOM 953 C CA . PRO A 1 120 ? 1.430 15.066 4.734 1.00 48.19 120 PRO A CA 1
ATOM 954 C C . PRO A 1 120 ? 2.514 13.984 4.483 1.00 48.19 120 PRO A C 1
ATOM 956 O O . PRO A 1 120 ? 3.325 13.630 5.331 1.00 48.19 120 PRO A O 1
ATOM 959 N N . TYR A 1 121 ? 2.545 13.588 3.208 1.00 46.81 121 TYR A N 1
ATOM 960 C CA . TYR A 1 121 ? 3.468 12.822 2.346 1.00 46.81 121 TYR A CA 1
ATOM 961 C C . TYR A 1 121 ? 4.984 12.781 2.604 1.00 46.81 121 TYR A C 1
ATOM 963 O O . TYR A 1 121 ? 5.679 12.047 1.905 1.00 46.81 121 TYR A O 1
ATOM 971 N N . ALA A 1 122 ? 5.543 13.541 3.540 1.00 41.12 122 ALA A N 1
ATOM 972 C CA . ALA A 1 122 ? 6.998 13.711 3.611 1.00 41.12 122 ALA A CA 1
ATOM 973 C C . ALA A 1 122 ? 7.745 12.449 4.094 1.00 41.12 122 ALA A C 1
ATOM 975 O O . ALA A 1 122 ? 8.901 12.237 3.740 1.00 41.12 122 ALA A O 1
ATOM 976 N N . ALA A 1 123 ? 7.086 11.586 4.873 1.00 42.53 123 ALA A N 1
ATOM 977 C CA . ALA A 1 123 ? 7.762 10.497 5.577 1.00 42.53 123 ALA A CA 1
ATOM 978 C C . ALA A 1 123 ? 8.046 9.255 4.712 1.00 42.53 123 ALA A C 1
ATOM 980 O O . ALA A 1 123 ? 9.047 8.589 4.948 1.00 42.53 123 ALA A O 1
ATOM 981 N N . LEU A 1 124 ? 7.222 8.951 3.698 1.00 43.19 124 LEU A N 1
ATOM 982 C CA . LEU A 1 124 ? 7.528 7.880 2.733 1.00 43.19 124 LEU A CA 1
ATOM 983 C C . LEU A 1 124 ? 8.603 8.330 1.733 1.00 43.19 124 LEU A C 1
ATOM 985 O O . LEU A 1 124 ? 9.485 7.547 1.406 1.00 43.19 124 LEU A O 1
ATOM 989 N N . LEU A 1 125 ? 8.593 9.601 1.314 1.00 38.97 125 LEU A N 1
ATOM 990 C CA . LEU A 1 125 ? 9.661 10.170 0.481 1.00 38.97 125 LEU A CA 1
ATOM 991 C C . LEU A 1 125 ? 11.009 10.182 1.218 1.00 38.97 125 LEU A C 1
ATOM 993 O O . LEU A 1 125 ? 12.007 9.771 0.638 1.00 38.97 125 LEU A O 1
ATOM 997 N N . GLY A 1 126 ? 11.023 10.511 2.516 1.00 39.47 126 GLY A N 1
ATOM 998 C CA . GLY A 1 126 ? 12.226 10.443 3.356 1.00 39.47 126 GLY A CA 1
ATOM 999 C C . GLY A 1 126 ? 12.821 9.037 3.523 1.00 39.47 126 GLY A C 1
ATOM 1000 O O . GLY A 1 126 ? 13.969 8.913 3.939 1.00 39.47 126 GLY A O 1
ATOM 1001 N N . VAL A 1 127 ? 12.076 7.978 3.179 1.00 40.25 127 VAL A N 1
ATOM 1002 C CA . VAL A 1 127 ? 12.580 6.595 3.164 1.00 40.25 127 VAL A CA 1
ATOM 1003 C C . VAL A 1 127 ? 13.256 6.239 1.830 1.00 40.25 127 VAL A C 1
ATOM 1005 O O . VAL A 1 127 ? 14.100 5.348 1.804 1.00 40.25 127 VAL A O 1
ATOM 1008 N N . TYR A 1 128 ? 12.959 6.962 0.745 1.00 35.41 128 TYR A N 1
ATOM 1009 C CA . TYR A 1 128 ? 13.482 6.695 -0.601 1.00 35.41 128 TYR A CA 1
ATOM 1010 C C . TYR A 1 128 ? 14.469 7.747 -1.135 1.00 35.41 128 TYR A C 1
ATOM 1012 O O . TYR A 1 128 ? 15.022 7.532 -2.212 1.00 35.41 128 TYR A O 1
ATOM 1020 N N . THR A 1 129 ? 14.704 8.851 -0.419 1.00 31.25 129 THR A N 1
ATOM 1021 C CA . THR A 1 129 ? 15.744 9.839 -0.747 1.00 31.25 129 THR A CA 1
ATOM 1022 C C . THR A 1 129 ? 17.038 9.569 0.025 1.00 31.25 129 THR A C 1
ATOM 1024 O O . THR A 1 129 ? 17.164 9.924 1.201 1.00 31.25 129 THR A O 1
ATOM 1027 N N . HIS A 1 130 ? 18.013 8.982 -0.663 1.00 33.31 130 HIS A N 1
ATOM 1028 C CA . HIS A 1 130 ? 19.411 9.399 -0.552 1.00 33.31 130 HIS A CA 1
ATOM 1029 C C . HIS A 1 130 ? 19.799 10.090 -1.853 1.00 33.31 130 HIS A C 1
ATOM 1031 O O . HIS A 1 130 ? 19.373 9.586 -2.916 1.00 33.31 130 HIS A O 1
#

pLDDT: mean 70.46, std 17.67, range [31.25, 94.06]

Radius of gyration: 14.54 Å; chains: 1; bounding box: 41×29×39 Å

Foldseek 3Di:
DDPPPAQVVLCCVAPVQQPQPACVLQVRRPFFRGWHFDQDAQTFTWTATPVRDTDTFWTWNDHDGQAKTKIWGDHPVGPVFTKIKIWGWADPDPNWTKIKIWIGTPPDTDTDIRGGPDDDNPRSVVVVDD

Secondary structure (DSSP, 8-state):
-------HHHHHHHH-HHHHS-HHHHT-TTTEEEEEE-SSTTPEEEEEETT--EEEEEEEEEEETTTEEEEEE--GGG-SS-EEEEEEEEEEETTEEEEEEEEEETTEEEEEEE-SSS--THHHHHHH--

Sequence (130 aa):
MFPARHSPAFEAFTLRTAEWWSAEAVGSPDTFSHVFFEPVVGGRVQEIASDGTQTFRGEVKEWKPGRRLVFTFSKAEDAVHPSTISVDFIHTGDDAATVRIHHLTGDEDRFNNWDGFVKPYAALLGVYTH